Protein AF-A0A1F8U3S1-F1 (afdb_monomer)

Structure (mmCIF, N/CA/C/O backbone):
data_AF-A0A1F8U3S1-F1
#
_entry.id   AF-A0A1F8U3S1-F1
#
loop_
_atom_site.group_PDB
_atom_site.id
_atom_site.type_symbol
_atom_site.label_atom_id
_atom_site.label_alt_id
_atom_site.label_comp_id
_atom_site.label_asym_id
_atom_site.label_entity_id
_atom_site.label_seq_id
_atom_site.pdbx_PDB_ins_code
_atom_site.Cartn_x
_atom_site.Cartn_y
_atom_site.Cartn_z
_atom_site.occupancy
_atom_site.B_iso_or_equiv
_atom_site.auth_seq_id
_atom_site.auth_comp_id
_atom_site.auth_asym_id
_atom_site.auth_atom_id
_atom_site.pdbx_PDB_model_num
ATOM 1 N N . MET A 1 1 ? 15.119 -17.269 2.749 1.00 35.91 1 MET A N 1
ATOM 2 C CA . MET A 1 1 ? 13.994 -16.612 3.445 1.00 35.91 1 MET A CA 1
ATOM 3 C C . MET A 1 1 ? 13.504 -15.508 2.526 1.00 35.91 1 MET A C 1
ATOM 5 O O . MET A 1 1 ? 14.260 -14.575 2.300 1.00 35.91 1 MET A O 1
ATOM 9 N N . GLN A 1 2 ? 12.341 -15.664 1.893 1.00 41.66 2 GLN A N 1
ATOM 10 C CA . GLN A 1 2 ? 11.746 -14.570 1.123 1.00 41.66 2 GLN A CA 1
ATOM 11 C C . GLN A 1 2 ? 11.068 -13.636 2.126 1.00 41.66 2 GLN A C 1
ATOM 13 O O . GLN A 1 2 ? 10.178 -14.059 2.861 1.00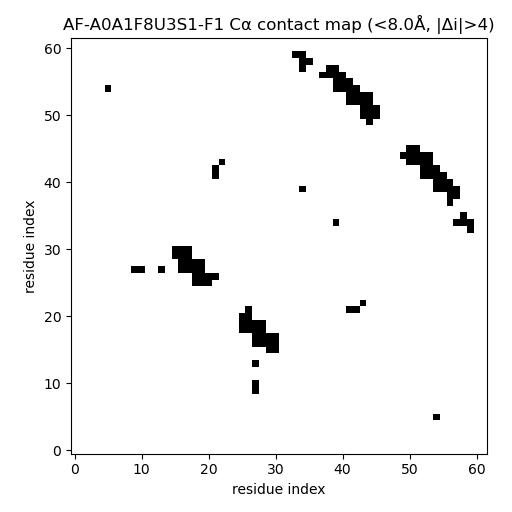 41.66 2 GLN A O 1
AT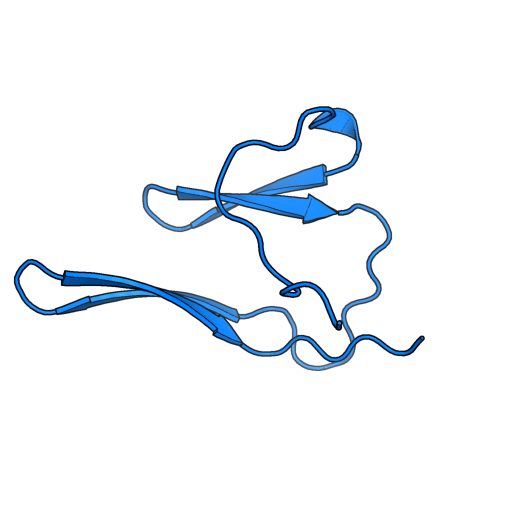OM 18 N N . SER A 1 3 ? 11.577 -12.409 2.230 1.00 41.06 3 SER A N 1
ATOM 19 C CA . SER A 1 3 ? 10.977 -11.352 3.043 1.00 41.06 3 SER A CA 1
ATOM 20 C C . SER A 1 3 ? 9.546 -11.092 2.571 1.00 41.06 3 SER A C 1
ATOM 22 O O . SER A 1 3 ? 9.291 -11.204 1.370 1.00 41.06 3 SER A O 1
ATOM 24 N N . PRO A 1 4 ? 8.615 -10.728 3.467 1.00 50.88 4 PRO A N 1
ATOM 25 C CA . PRO A 1 4 ? 7.281 -10.356 3.032 1.00 50.88 4 PRO A CA 1
ATOM 26 C C . PRO A 1 4 ? 7.384 -9.161 2.079 1.00 50.88 4 PRO A C 1
ATOM 28 O O . PRO A 1 4 ? 8.104 -8.197 2.348 1.00 50.88 4 PRO A O 1
ATOM 31 N N . THR A 1 5 ? 6.656 -9.232 0.967 1.00 68.19 5 THR A N 1
ATOM 32 C CA . THR A 1 5 ? 6.566 -8.167 -0.044 1.00 68.19 5 THR A CA 1
ATOM 33 C C . THR A 1 5 ? 6.008 -6.855 0.531 1.00 68.19 5 THR A C 1
ATOM 35 O O . THR A 1 5 ? 6.159 -5.794 -0.066 1.00 68.19 5 THR A O 1
ATOM 38 N N . VAL A 1 6 ? 5.402 -6.914 1.723 1.00 71.38 6 VAL A N 1
ATOM 39 C CA . VAL A 1 6 ? 4.783 -5.795 2.435 1.00 71.38 6 VAL A CA 1
ATOM 40 C C . VAL A 1 6 ? 5.326 -5.729 3.864 1.00 71.38 6 VAL A C 1
ATOM 42 O O . VAL A 1 6 ? 5.446 -6.751 4.539 1.00 71.38 6 VAL A O 1
ATOM 45 N N . GLN A 1 7 ? 5.638 -4.523 4.341 1.00 76.38 7 GLN A N 1
ATOM 46 C CA . GLN A 1 7 ? 6.066 -4.270 5.719 1.00 76.38 7 GLN A CA 1
ATOM 47 C C . GLN A 1 7 ? 5.202 -3.182 6.355 1.00 76.38 7 GLN A C 1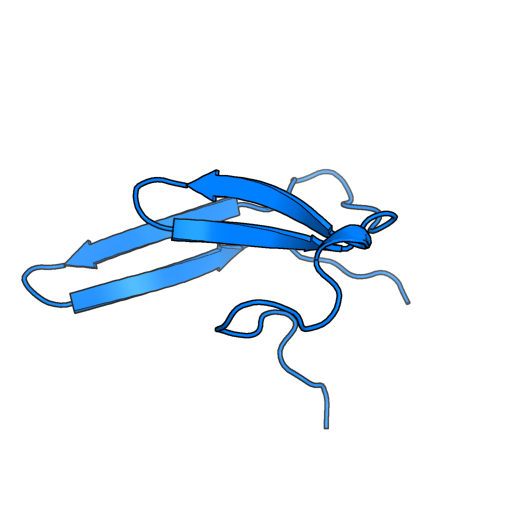
ATOM 49 O O . GLN A 1 7 ? 4.852 -2.197 5.706 1.00 76.38 7 GLN A O 1
ATOM 54 N N . LEU A 1 8 ? 4.872 -3.363 7.636 1.00 80.56 8 LEU A N 1
ATOM 55 C CA . LEU A 1 8 ? 4.170 -2.358 8.427 1.00 80.56 8 LEU A CA 1
ATOM 56 C C . LEU A 1 8 ? 5.155 -1.324 8.971 1.00 80.56 8 LEU A C 1
ATOM 58 O O . LEU A 1 8 ? 6.231 -1.669 9.456 1.00 80.56 8 LEU A O 1
ATOM 62 N N . GLY A 1 9 ? 4.737 -0.062 8.954 1.00 82.56 9 GLY A N 1
ATOM 63 C CA . GLY A 1 9 ? 5.511 1.060 9.472 1.00 82.56 9 GLY A CA 1
ATOM 64 C C . GLY A 1 9 ? 5.842 2.092 8.401 1.00 82.56 9 GLY A C 1
ATOM 65 O O . GLY A 1 9 ? 5.570 1.912 7.215 1.00 82.56 9 GLY A O 1
ATOM 66 N N . LYS A 1 10 ? 6.412 3.214 8.844 1.00 83.69 10 LYS A N 1
ATOM 67 C CA . LYS A 1 10 ? 6.911 4.254 7.946 1.00 83.69 10 LYS A CA 1
ATOM 68 C C . LYS A 1 10 ? 8.326 3.867 7.480 1.00 83.69 10 LYS A C 1
ATOM 70 O O . LYS A 1 10 ? 9.156 3.561 8.338 1.00 83.69 10 LYS A O 1
ATOM 75 N N . PRO A 1 11 ? 8.631 3.884 6.170 1.00 85.69 11 PRO A N 1
ATOM 76 C CA . PRO A 1 11 ? 9.992 3.659 5.692 1.00 85.69 11 PRO A CA 1
ATOM 77 C C . PRO A 1 11 ? 10.939 4.755 6.199 1.00 85.69 11 PRO A C 1
ATOM 79 O O . PRO A 1 11 ? 10.535 5.903 6.372 1.00 85.69 11 PRO A O 1
ATOM 82 N N . GLN A 1 12 ? 12.213 4.409 6.412 1.00 82.38 12 GLN A N 1
ATOM 83 C CA . GLN A 1 12 ? 13.223 5.368 6.886 1.00 82.38 12 GLN A CA 1
ATOM 84 C C . GLN A 1 12 ? 13.516 6.485 5.867 1.00 82.38 12 GLN A C 1
ATOM 86 O O . GLN A 1 12 ? 13.788 7.606 6.279 1.00 82.38 12 GLN A O 1
ATOM 91 N N . ASN A 1 13 ? 13.399 6.194 4.564 1.00 83.56 13 ASN A N 1
ATOM 92 C CA . ASN A 1 13 ? 13.663 7.131 3.463 1.00 83.56 13 ASN A CA 1
ATOM 93 C C . ASN A 1 13 ? 12.401 7.290 2.600 1.00 83.56 13 ASN A C 1
ATOM 95 O O . ASN A 1 13 ? 12.287 6.658 1.547 1.00 83.56 13 ASN A O 1
ATOM 99 N N . ASP A 1 14 ? 11.430 8.074 3.072 1.00 80.50 14 ASP A N 1
ATOM 100 C CA . ASP A 1 14 ? 10.115 8.245 2.429 1.00 80.50 14 ASP A CA 1
ATOM 101 C C . ASP A 1 14 ? 10.180 8.910 1.042 1.00 80.50 14 ASP A C 1
ATOM 103 O O . ASP A 1 14 ? 9.336 8.639 0.195 1.00 80.50 14 ASP A O 1
ATOM 107 N N . GLU A 1 15 ? 11.233 9.669 0.754 1.00 87.62 15 GLU A N 1
ATOM 108 C CA . GLU A 1 15 ? 11.532 10.259 -0.559 1.00 87.62 15 GLU A CA 1
ATOM 109 C C . GLU A 1 15 ? 11.605 9.249 -1.722 1.00 87.62 15 GLU A C 1
ATOM 111 O O . GLU A 1 15 ? 11.306 9.594 -2.871 1.00 87.62 15 GLU A O 1
ATOM 116 N N . ASN A 1 16 ? 11.940 7.987 -1.434 1.00 88.81 16 ASN A N 1
ATOM 117 C CA . ASN A 1 16 ? 12.011 6.905 -2.421 1.00 88.81 16 ASN A CA 1
ATOM 118 C C . ASN A 1 16 ? 10.663 6.213 -2.667 1.00 88.81 16 ASN A C 1
ATOM 120 O O . ASN A 1 16 ? 10.605 5.216 -3.393 1.00 88.81 16 ASN A O 1
ATOM 124 N N . PHE A 1 17 ? 9.589 6.713 -2.058 1.00 88.81 17 PHE A N 1
ATOM 125 C CA . PHE A 1 17 ? 8.263 6.121 -2.127 1.00 88.81 17 PHE A CA 1
ATOM 126 C C . PHE A 1 17 ? 7.247 7.135 -2.648 1.00 88.81 17 PHE A C 1
ATOM 128 O O . PHE A 1 17 ? 7.309 8.326 -2.344 1.00 88.81 17 PHE A O 1
ATOM 135 N N . ASP A 1 18 ? 6.300 6.645 -3.434 1.00 86.12 18 ASP A N 1
ATOM 136 C CA . ASP A 1 18 ? 5.053 7.336 -3.711 1.00 86.12 18 ASP A CA 1
ATOM 137 C C . ASP A 1 18 ? 4.075 7.016 -2.579 1.00 86.12 18 ASP A C 1
ATOM 139 O O . ASP A 1 18 ? 3.925 5.859 -2.172 1.00 86.12 18 ASP A O 1
ATOM 143 N N . ILE A 1 19 ? 3.440 8.053 -2.034 1.00 87.38 19 ILE A N 1
ATOM 144 C CA . ILE A 1 19 ? 2.524 7.920 -0.900 1.00 87.38 19 ILE A CA 1
ATOM 145 C C . ILE A 1 19 ? 1.098 7.939 -1.431 1.00 87.38 19 ILE A C 1
ATOM 147 O O . ILE A 1 19 ? 0.668 8.922 -2.032 1.00 87.38 19 ILE A O 1
ATOM 151 N N . GLN A 1 20 ? 0.359 6.866 -1.167 1.00 84.25 20 GLN A N 1
ATOM 152 C CA . GLN A 1 20 ? -1.062 6.759 -1.476 1.00 84.25 20 GLN A CA 1
ATOM 153 C C . GLN A 1 20 ? -1.868 6.680 -0.186 1.00 84.25 20 GLN A C 1
ATOM 155 O O . GLN A 1 20 ? -1.523 5.932 0.730 1.00 84.25 20 GLN A O 1
ATOM 160 N N . LYS A 1 21 ? -2.952 7.450 -0.105 1.00 83.81 21 LYS A N 1
ATOM 161 C CA . LYS A 1 21 ? -3.859 7.407 1.043 1.00 83.81 21 LYS A CA 1
ATOM 162 C C . LYS A 1 21 ? -5.003 6.441 0.750 1.00 83.81 21 LYS A C 1
ATOM 164 O O . LYS A 1 21 ? -5.758 6.661 -0.193 1.00 83.81 21 LYS A O 1
ATOM 169 N N . VAL A 1 22 ? -5.130 5.397 1.566 1.00 79.06 22 VAL A N 1
ATOM 170 C CA . VAL A 1 22 ? -6.208 4.400 1.484 1.00 79.06 22 VAL A CA 1
ATOM 171 C C . VAL A 1 22 ? -6.952 4.429 2.813 1.00 79.06 22 VAL A C 1
ATOM 173 O O . VAL A 1 22 ? -6.391 4.062 3.842 1.00 79.06 22 VAL A O 1
ATOM 176 N N . ASP A 1 23 ? -8.193 4.913 2.817 1.00 79.69 23 ASP A N 1
ATOM 177 C CA . ASP A 1 23 ? -8.952 5.200 4.042 1.00 79.69 23 ASP A CA 1
ATOM 178 C C . ASP A 1 23 ? -8.134 6.036 5.061 1.00 79.69 23 ASP A C 1
ATOM 180 O O . ASP A 1 23 ? -7.773 7.191 4.808 1.00 79.69 23 ASP A O 1
ATOM 184 N N . ASP A 1 24 ? -7.823 5.429 6.211 1.00 81.25 24 ASP A N 1
ATOM 185 C CA . ASP A 1 24 ? -7.111 6.017 7.346 1.00 81.25 24 ASP A C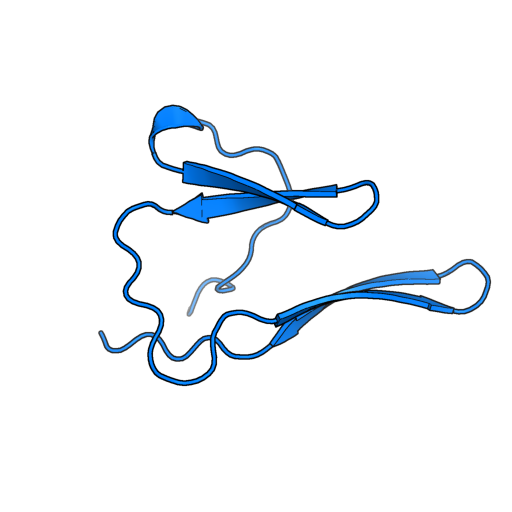A 1
ATOM 186 C C . ASP A 1 24 ? -5.617 5.631 7.377 1.00 81.25 24 ASP A C 1
ATOM 188 O O . ASP A 1 24 ? -4.927 5.940 8.350 1.00 81.25 24 ASP A O 1
ATOM 192 N N . ILE A 1 25 ? -5.105 4.937 6.349 1.00 82.50 25 ILE A N 1
ATOM 193 C CA . ILE A 1 25 ? -3.705 4.494 6.271 1.00 82.50 25 ILE A CA 1
ATOM 194 C C . ILE A 1 25 ? -2.946 5.154 5.116 1.00 82.50 25 ILE A C 1
ATOM 196 O O . ILE A 1 25 ? -3.486 5.431 4.044 1.00 82.50 25 ILE A O 1
ATOM 200 N N . ASN A 1 26 ? -1.650 5.369 5.342 1.00 87.19 26 ASN A N 1
ATOM 201 C CA . ASN A 1 26 ? -0.709 5.770 4.303 1.00 87.19 26 ASN A CA 1
ATOM 202 C C . ASN A 1 26 ? 0.016 4.528 3.788 1.00 87.19 26 ASN A C 1
ATOM 204 O O . ASN A 1 26 ? 0.653 3.811 4.562 1.00 87.19 26 ASN A O 1
ATOM 208 N N . VAL A 1 27 ? -0.063 4.306 2.484 1.00 84.50 27 VAL A N 1
ATOM 209 C CA . VAL A 1 27 ? 0.657 3.256 1.773 1.00 84.50 27 VAL A CA 1
ATOM 210 C C . VAL A 1 27 ? 1.882 3.876 1.116 1.00 84.50 27 VAL A C 1
ATOM 212 O O . VAL A 1 27 ? 1.765 4.842 0.366 1.00 84.50 27 VAL A O 1
ATOM 215 N N . TYR A 1 28 ? 3.049 3.291 1.372 1.00 86.75 28 TYR A N 1
ATOM 216 C CA . TYR A 1 28 ? 4.311 3.688 0.757 1.00 86.75 28 TYR A CA 1
ATOM 217 C C . TYR A 1 28 ? 4.669 2.690 -0.344 1.00 86.75 28 TYR A C 1
ATOM 219 O O . TYR A 1 28 ? 5.011 1.542 -0.058 1.00 86.75 28 TYR A O 1
ATOM 227 N N . ILE A 1 29 ? 4.606 3.121 -1.602 1.00 82.56 29 ILE A N 1
ATOM 228 C CA . ILE A 1 29 ? 4.931 2.294 -2.769 1.00 82.56 29 ILE A CA 1
ATOM 229 C C . ILE A 1 29 ? 6.305 2.716 -3.276 1.00 82.56 29 ILE A C 1
ATOM 231 O O . ILE A 1 29 ? 6.515 3.881 -3.591 1.00 82.56 29 ILE A O 1
ATOM 235 N N . ARG A 1 30 ? 7.275 1.797 -3.329 1.00 83.38 30 ARG A N 1
ATOM 236 C C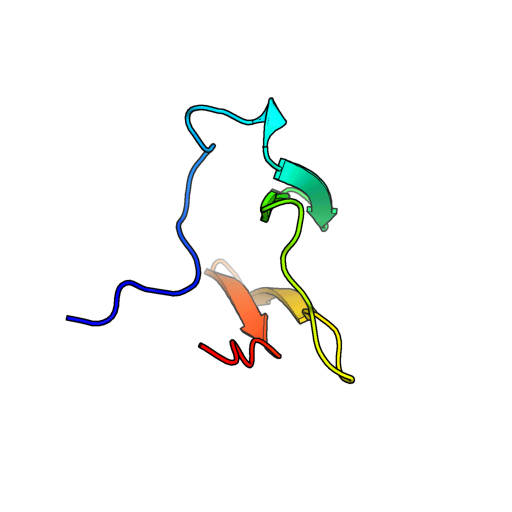A . ARG A 1 30 ? 8.635 2.128 -3.781 1.00 83.38 30 ARG A CA 1
ATOM 237 C C . ARG A 1 30 ? 8.602 2.623 -5.229 1.00 83.38 30 ARG A C 1
ATOM 239 O O . ARG A 1 30 ? 8.098 1.921 -6.106 1.00 83.38 30 ARG A O 1
ATOM 246 N N . LYS A 1 31 ? 9.196 3.792 -5.478 1.00 82.50 31 LYS A N 1
ATOM 247 C CA . LYS A 1 31 ? 9.339 4.356 -6.825 1.00 82.50 31 LYS A CA 1
ATOM 248 C C . LYS A 1 31 ? 10.105 3.393 -7.727 1.00 82.50 31 LYS A C 1
ATOM 250 O O . LYS A 1 31 ? 11.066 2.753 -7.297 1.00 82.50 31 LYS A O 1
ATOM 255 N N . GLY A 1 32 ? 9.679 3.303 -8.982 1.00 77.56 32 GLY A N 1
ATOM 256 C CA . GLY A 1 32 ? 10.294 2.421 -9.976 1.00 77.56 32 GLY A CA 1
ATOM 257 C C . GLY A 1 32 ? 9.900 0.946 -9.860 1.00 77.56 32 GLY A C 1
ATOM 258 O O . GLY A 1 32 ? 10.440 0.136 -10.610 1.00 77.56 32 GLY A O 1
ATOM 259 N N . MET A 1 33 ? 8.962 0.578 -8.974 1.00 73.94 33 MET A N 1
ATOM 260 C CA . MET A 1 33 ? 8.299 -0.723 -9.092 1.00 73.94 33 MET A CA 1
ATOM 261 C C . MET A 1 33 ? 7.487 -0.763 -10.388 1.00 73.94 33 MET A C 1
ATOM 263 O O . MET A 1 33 ? 6.606 0.068 -10.605 1.00 73.94 33 MET A O 1
ATOM 267 N N . GLN A 1 34 ? 7.786 -1.741 -11.240 1.00 65.06 34 GLN A N 1
ATOM 268 C CA . GLN A 1 34 ? 6.944 -2.074 -12.381 1.00 65.06 34 GLN A CA 1
ATOM 269 C C . GLN A 1 34 ? 5.814 -2.972 -11.879 1.00 65.06 34 GLN A C 1
ATOM 271 O O . GLN A 1 34 ? 6.053 -4.089 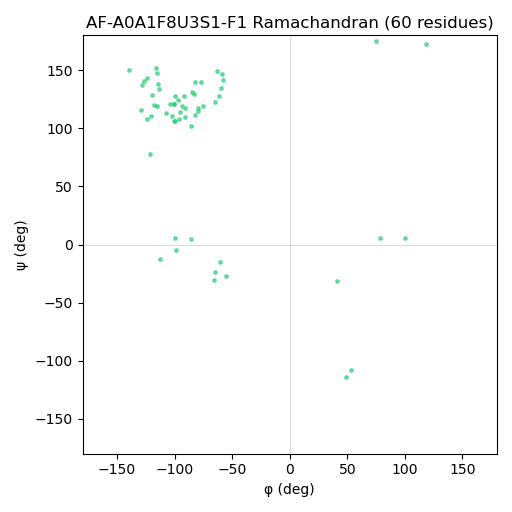-11.428 1.00 65.06 34 GLN A O 1
ATOM 276 N N . ILE A 1 35 ? 4.595 -2.444 -11.897 1.00 65.69 35 ILE A N 1
ATOM 277 C CA . ILE A 1 35 ? 3.382 -3.179 -11.542 1.00 65.69 35 ILE A CA 1
ATOM 278 C C . ILE A 1 35 ? 2.791 -3.683 -12.861 1.00 65.69 35 ILE A C 1
ATOM 280 O O . ILE A 1 35 ? 2.315 -2.874 -13.656 1.00 65.69 35 ILE A O 1
ATOM 284 N N . GLU A 1 36 ? 2.869 -4.987 -13.129 1.00 60.59 36 GLU A N 1
ATOM 285 C CA . GLU A 1 36 ? 2.279 -5.581 -14.338 1.00 60.59 36 GLU A CA 1
ATOM 286 C C . GLU A 1 36 ? 0.752 -5.728 -14.219 1.00 60.59 36 GLU A C 1
ATOM 288 O O . GLU A 1 36 ? 0.245 -6.108 -13.164 1.00 60.59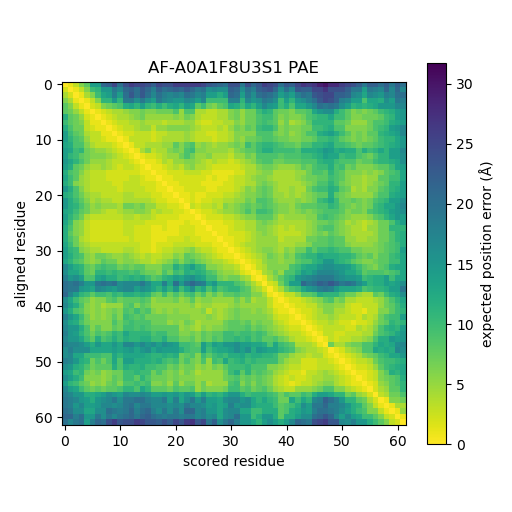 36 GLU A O 1
ATOM 293 N N . ASP A 1 37 ? 0.073 -5.433 -15.337 1.00 54.59 37 ASP A N 1
ATOM 294 C CA . ASP A 1 37 ? -1.299 -5.710 -15.818 1.00 54.59 37 ASP A CA 1
ATOM 295 C C . ASP A 1 37 ? -2.522 -5.613 -14.887 1.00 54.59 37 ASP A C 1
ATOM 297 O O . ASP A 1 37 ? -3.604 -5.273 -15.361 1.00 54.59 37 ASP A O 1
ATOM 301 N N . SER A 1 38 ? -2.409 -5.893 -13.591 1.00 61.34 38 SER A N 1
ATOM 302 C CA . SER A 1 38 ? -3.556 -5.991 -12.670 1.00 61.34 38 SER A CA 1
ATOM 303 C C . SER A 1 38 ? -3.592 -4.884 -11.615 1.00 61.34 38 SER A C 1
ATOM 305 O O . SER A 1 38 ? -4.616 -4.693 -10.969 1.00 61.34 38 SER A O 1
ATOM 307 N N . GLY A 1 39 ? -2.508 -4.118 -11.457 1.00 65.25 39 GLY A N 1
ATOM 308 C CA . GLY A 1 39 ? -2.405 -3.119 -10.393 1.00 65.25 39 GLY A CA 1
ATOM 309 C C . GLY A 1 39 ? -2.151 -3.745 -9.015 1.00 65.25 39 GLY A C 1
ATOM 310 O O . GLY A 1 39 ? -2.125 -4.961 -8.853 1.00 65.25 39 GLY A O 1
ATOM 311 N N . ILE A 1 40 ? -1.937 -2.897 -8.005 1.00 72.62 40 ILE A N 1
ATOM 312 C CA . ILE A 1 40 ? -1.886 -3.327 -6.602 1.00 72.62 40 ILE A CA 1
ATOM 313 C C . ILE A 1 40 ? -3.239 -2.999 -5.981 1.00 72.62 40 ILE A C 1
ATOM 315 O O . ILE A 1 40 ? -3.634 -1.832 -5.930 1.00 72.62 40 ILE A O 1
ATOM 319 N N . HIS A 1 41 ? -3.931 -4.014 -5.477 1.00 74.12 41 HIS A N 1
ATOM 320 C CA . HIS A 1 41 ? -5.176 -3.840 -4.745 1.00 74.12 41 HIS A CA 1
ATOM 321 C C . HIS A 1 41 ? -4.875 -3.817 -3.253 1.00 74.12 41 HIS A C 1
ATOM 323 O O . HIS A 1 41 ? -4.432 -4.808 -2.682 1.00 74.12 41 HIS A O 1
ATOM 329 N N . ILE A 1 42 ? -5.110 -2.670 -2.619 1.00 74.44 42 ILE A N 1
ATOM 330 C CA . ILE A 1 42 ? -4.918 -2.490 -1.180 1.00 74.44 42 ILE A CA 1
ATOM 331 C C . ILE A 1 42 ? -6.268 -2.152 -0.583 1.00 74.44 42 ILE A C 1
ATOM 333 O O . ILE A 1 42 ? -6.873 -1.145 -0.954 1.00 74.44 42 ILE A O 1
ATOM 337 N N . PHE A 1 43 ? -6.739 -2.980 0.340 1.00 72.62 43 PHE A N 1
ATOM 338 C CA . PHE A 1 43 ? -8.001 -2.734 1.020 1.00 72.62 43 PHE A CA 1
ATOM 339 C C . PHE A 1 43 ? -7.913 -3.074 2.502 1.00 72.62 43 PHE A C 1
ATOM 341 O O . PHE A 1 43 ? -7.150 -3.932 2.946 1.00 72.62 43 PHE A O 1
ATOM 348 N N . MET A 1 44 ? -8.709 -2.349 3.283 1.00 74.50 44 MET A N 1
ATOM 349 C CA . MET A 1 44 ? -8.851 -2.562 4.714 1.00 74.50 44 MET A CA 1
ATOM 350 C C . MET A 1 44 ? -10.120 -3.371 4.959 1.00 74.50 44 MET A C 1
ATOM 352 O O . MET A 1 44 ? -11.233 -2.843 4.878 1.00 74.50 44 MET A O 1
ATOM 356 N N . ARG A 1 45 ? -9.977 -4.650 5.298 1.00 72.12 45 ARG A N 1
ATOM 357 C CA . ARG A 1 45 ? -11.115 -5.464 5.714 1.00 72.12 45 ARG A CA 1
ATOM 358 C C . ARG A 1 45 ? -11.438 -5.152 7.172 1.00 72.12 45 ARG A C 1
ATOM 360 O O . ARG A 1 45 ? -10.627 -5.366 8.070 1.00 72.12 45 ARG A O 1
ATOM 367 N N . LYS A 1 46 ? -12.641 -4.631 7.414 1.00 74.88 46 LYS A N 1
ATOM 368 C CA . LYS A 1 46 ? -13.162 -4.344 8.759 1.00 74.88 46 LYS A CA 1
ATOM 369 C C . LYS A 1 46 ? -14.244 -5.373 9.089 1.00 74.88 46 LYS A C 1
ATOM 371 O O . LYS A 1 46 ? -15.297 -5.370 8.456 1.00 74.88 46 LYS A O 1
ATOM 376 N N . LEU A 1 47 ? -13.999 -6.250 10.061 1.00 76.44 47 LEU A N 1
ATOM 377 C CA . LEU A 1 47 ? -14.988 -7.209 10.561 1.00 76.44 47 LEU A CA 1
ATOM 378 C C . LEU A 1 47 ? -15.153 -7.029 12.073 1.00 76.44 47 LEU A C 1
ATOM 380 O O . LEU A 1 47 ? -14.270 -7.395 12.847 1.00 76.44 47 LEU A O 1
ATOM 384 N N . LEU A 1 48 ? -16.292 -6.471 12.497 1.00 84.50 48 LEU A N 1
ATOM 385 C CA . LEU A 1 48 ? -16.540 -6.077 13.890 1.00 84.50 48 LEU A CA 1
ATOM 386 C C . LEU A 1 48 ? -15.412 -5.163 14.418 1.00 84.50 48 LEU A C 1
ATOM 388 O O . LEU A 1 48 ? -15.304 -4.013 14.001 1.00 84.50 48 LEU A O 1
ATOM 392 N N . TRP A 1 49 ? -14.567 -5.692 15.306 1.00 75.25 49 TRP A N 1
ATOM 393 C CA . TRP A 1 49 ? -13.431 -5.010 15.937 1.00 75.25 49 TRP A CA 1
ATOM 394 C C . TRP A 1 49 ? -12.085 -5.330 15.272 1.00 75.25 49 TRP A C 1
ATOM 396 O O . TRP A 1 49 ? -11.060 -4.772 15.657 1.00 75.25 49 TRP A O 1
ATOM 406 N N . ILE A 1 50 ? -12.075 -6.238 14.295 1.00 66.19 50 ILE A N 1
ATOM 407 C CA . ILE A 1 50 ? -10.873 -6.691 13.599 1.00 66.19 50 ILE A CA 1
ATOM 408 C C . ILE A 1 50 ? -10.675 -5.819 12.360 1.00 66.19 50 ILE A C 1
ATOM 410 O O . ILE A 1 50 ? -11.588 -5.654 11.547 1.00 66.19 50 ILE A O 1
ATOM 414 N N . LYS A 1 51 ? -9.473 -5.256 12.231 1.00 68.25 51 LYS A N 1
ATOM 415 C CA . LYS A 1 51 ? -9.012 -4.531 11.046 1.00 68.25 51 LYS A CA 1
ATOM 416 C C . LYS A 1 51 ? -7.852 -5.313 10.449 1.00 68.25 51 LYS A C 1
ATOM 418 O O . LYS A 1 51 ? -6.842 -5.500 11.123 1.00 68.25 51 LYS A O 1
ATOM 423 N N . GLU A 1 52 ? -8.009 -5.761 9.215 1.00 71.81 52 GLU A N 1
ATOM 424 C CA . GLU A 1 52 ? -6.998 -6.514 8.484 1.00 71.81 52 GLU A CA 1
ATOM 425 C C . GLU A 1 52 ? -6.621 -5.744 7.220 1.00 71.81 52 GLU A C 1
ATOM 427 O O . GLU A 1 52 ? -7.490 -5.299 6.468 1.00 71.81 52 GLU A O 1
ATOM 432 N N . LEU A 1 53 ? -5.318 -5.536 7.031 1.00 73.44 53 LEU A N 1
ATOM 433 C CA . LEU A 1 53 ? -4.774 -4.944 5.817 1.00 73.44 53 LEU A CA 1
ATOM 434 C C . LEU A 1 53 ? -4.450 -6.074 4.850 1.00 73.44 53 LEU A C 1
ATOM 436 O O . LEU A 1 53 ? -3.584 -6.896 5.144 1.00 73.44 53 LEU A O 1
ATOM 440 N N . GLU A 1 54 ? -5.111 -6.077 3.702 1.00 73.00 54 GLU A N 1
ATOM 441 C CA . GLU A 1 54 ? -4.883 -7.062 2.654 1.00 73.00 54 GLU A CA 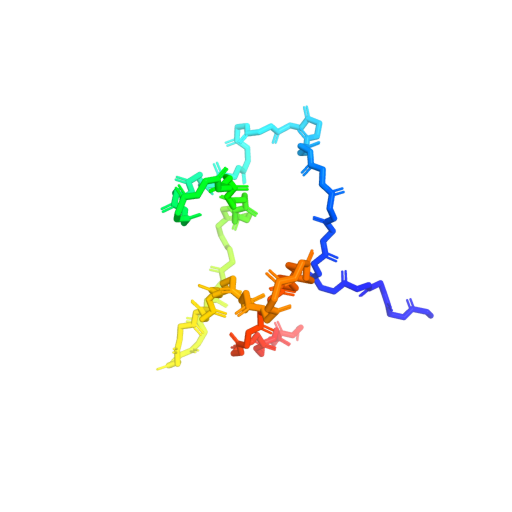1
ATOM 442 C C . GLU A 1 54 ? -4.308 -6.367 1.416 1.00 73.00 54 GLU A C 1
ATOM 444 O O . GLU A 1 54 ? -4.695 -5.246 1.066 1.00 73.00 54 GLU A O 1
ATOM 449 N N . VAL A 1 55 ? -3.323 -7.020 0.798 1.00 71.56 55 VAL A N 1
ATOM 450 C CA . VAL A 1 55 ? -2.647 -6.549 -0.411 1.00 71.56 55 VAL A CA 1
ATOM 451 C C . VAL A 1 55 ? -2.668 -7.687 -1.420 1.00 71.56 55 VAL A C 1
ATOM 453 O O . VAL A 1 55 ? -2.049 -8.723 -1.186 1.00 71.56 55 VAL A O 1
ATOM 456 N N . ASP A 1 56 ? -3.362 -7.477 -2.532 1.00 70.94 56 ASP A N 1
ATOM 457 C CA . ASP A 1 56 ? -3.480 -8.429 -3.635 1.00 70.94 56 ASP A CA 1
ATOM 458 C C . ASP A 1 56 ? -2.836 -7.855 -4.915 1.00 70.94 56 ASP A C 1
ATOM 460 O O . ASP A 1 56 ? -2.758 -6.636 -5.100 1.00 70.94 56 ASP A O 1
ATOM 464 N N . GLY A 1 57 ? -2.346 -8.733 -5.793 1.00 58.03 57 GLY A N 1
ATOM 465 C CA . GLY A 1 57 ? -1.878 -8.375 -7.139 1.00 58.03 57 GLY A CA 1
ATOM 466 C C . GLY A 1 57 ? -0.367 -8.221 -7.353 1.00 58.03 57 GLY A C 1
ATOM 467 O O . GLY A 1 57 ? 0.045 -7.847 -8.449 1.00 58.03 57 GLY A O 1
ATOM 468 N N . ILE A 1 58 ? 0.506 -8.520 -6.381 1.00 56.16 58 ILE A N 1
ATOM 469 C CA . ILE A 1 58 ? 1.951 -8.314 -6.596 1.00 56.16 58 ILE A CA 1
ATOM 470 C C . ILE A 1 58 ? 2.608 -9.527 -7.280 1.00 56.16 58 ILE A C 1
ATOM 472 O O . ILE A 1 58 ? 2.966 -10.510 -6.629 1.00 56.16 58 ILE A O 1
ATOM 476 N N . ARG A 1 59 ? 2.852 -9.414 -8.593 1.00 43.84 59 ARG A N 1
ATOM 477 C CA . ARG A 1 59 ? 3.814 -10.244 -9.337 1.00 43.84 59 ARG A CA 1
ATOM 478 C C . ARG A 1 59 ? 5.103 -9.437 -9.529 1.00 43.84 59 ARG A C 1
ATOM 480 O O . ARG A 1 59 ? 5.131 -8.489 -10.302 1.00 43.84 59 ARG A O 1
ATOM 487 N N . ILE A 1 60 ? 6.159 -9.778 -8.790 1.00 44.62 60 ILE A N 1
ATOM 488 C CA . ILE A 1 60 ? 7.500 -9.211 -9.010 1.00 44.62 60 ILE A CA 1
ATOM 489 C C . ILE A 1 60 ? 8.209 -10.139 -9.992 1.00 44.62 60 ILE A C 1
ATOM 491 O O . ILE A 1 60 ? 8.542 -11.265 -9.622 1.00 44.62 60 ILE A O 1
ATOM 495 N N . ASN A 1 61 ? 8.433 -9.690 -11.228 1.00 36.44 61 ASN A N 1
ATOM 496 C CA . ASN A 1 61 ? 9.438 -10.319 -12.084 1.00 36.44 61 ASN A CA 1
ATOM 497 C C . ASN A 1 61 ? 10.819 -9.872 -11.577 1.00 36.44 61 ASN A C 1
ATOM 499 O O . ASN A 1 61 ? 11.090 -8.673 -11.488 1.00 36.44 61 ASN A O 1
ATOM 503 N N . LEU A 1 62 ? 11.632 -10.844 -11.154 1.00 39.03 62 LEU A N 1
ATOM 504 C CA . LEU A 1 62 ? 13.025 -10.667 -10.726 1.00 39.03 62 LEU A CA 1
ATOM 505 C C . LEU A 1 62 ? 13.971 -10.716 -11.925 1.00 39.03 62 LEU A C 1
ATOM 507 O O . LEU A 1 62 ? 13.750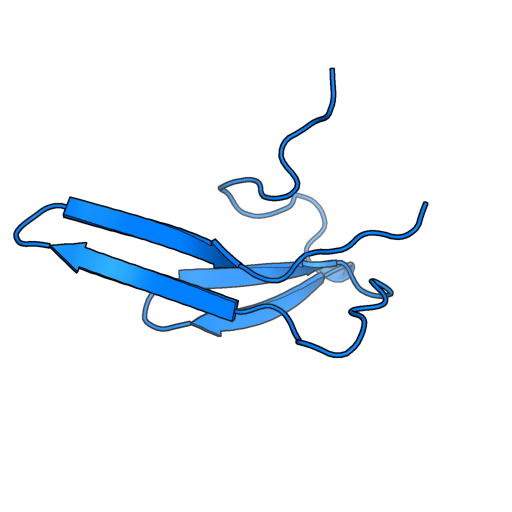 -11.587 -12.795 1.00 39.03 62 LEU A O 1
#

Sequence (62 aa):
MQSPTVQLGKPQNDENFDIQKVDDINVYIRKGMQIEDSGIHIFMRKLLWIKELEVDGIRINL

Foldseek 3Di:
DDDPPDDDDDDPCLVQFDWDDAPPDIDTHGPPDDQPDPDWDWHWDDDPPDTDIDIDRDDDDD

Radius of gyration: 12.8 Å; Cα contacts (8 Å, |Δi|>4): 62; chains: 1; bounding box: 30×27×32 Å

Mean predicted aligned error: 8.47 Å

pLDDT: mean 71.76, std 14.25, range [35.91, 88.81]

Solvent-accessible surface area (backbone atoms only — not comparable to full-atom values): 4420 Å² total; per-residue (Å²): 134,86,73,73,96,67,78,91,77,82,68,95,64,55,89,55,33,48,78,45,80,54,93,96,43,81,44,76,45,60,65,88,68,74,73,61,98,75,44,79,46,73,50,76,49,73,57,95,91,47,77,43,83,46,78,45,58,88,65,80,88,127

Secondary structure (DSSP, 8-state):
----S---S--S-GGGEEEEEETTEEEEEETT----TT--EEEEEEETTEEEEEEE------

Nearest PDB structures (foldseek):
  1x0g-assembly1_D  TM=4.929E-01  e=4.946E+00  Thermosynechococcus vestitus BP-1